Protein AF-A0A538P8S0-F1 (afdb_monomer_lite)

Radius of gyration: 16.78 Å; chains: 1; bounding box: 41×26×43 Å

Structure (mmCIF, N/CA/C/O backbone):
data_AF-A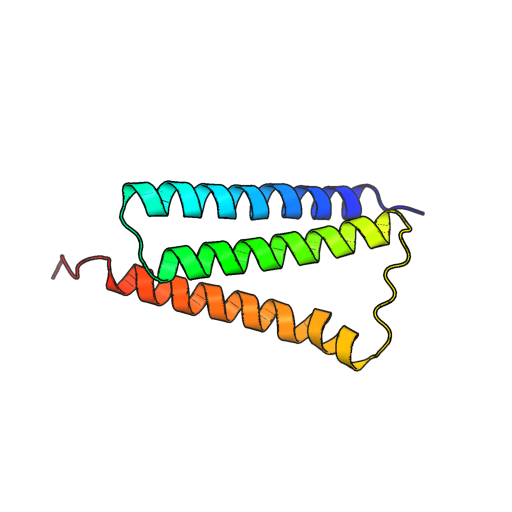0A538P8S0-F1
#
_entry.id   AF-A0A538P8S0-F1
#
loop_
_atom_site.group_PDB
_atom_site.id
_atom_site.type_symbol
_atom_site.label_atom_id
_atom_site.label_alt_id
_atom_site.label_comp_id
_atom_site.label_asym_id
_atom_site.label_entity_id
_atom_site.label_seq_id
_atom_site.pdbx_PDB_ins_code
_atom_site.Cartn_x
_atom_site.Cartn_y
_atom_site.Cartn_z
_atom_site.occupancy
_atom_site.B_iso_or_equiv
_atom_site.auth_seq_id
_atom_site.auth_comp_id
_atom_site.auth_asym_id
_atom_site.auth_atom_id
_atom_site.pdbx_PDB_model_num
ATOM 1 N N . MET A 1 1 ? 14.245 4.912 -23.180 1.00 61.50 1 MET A N 1
ATOM 2 C CA . MET A 1 1 ? 14.796 6.073 -22.449 1.00 61.50 1 MET A CA 1
ATOM 3 C C . MET A 1 1 ? 14.032 6.117 -21.142 1.00 61.50 1 MET A C 1
ATOM 5 O O . MET A 1 1 ? 12.814 6.083 -21.220 1.00 61.50 1 MET A O 1
ATOM 9 N N . VAL A 1 2 ? 14.703 6.041 -19.993 1.00 64.69 2 VAL A N 1
ATOM 10 C CA . VAL A 1 2 ? 14.017 6.034 -18.688 1.00 64.69 2 VAL A CA 1
ATOM 11 C C . VAL A 1 2 ? 13.450 7.431 -18.447 1.00 64.69 2 VAL A C 1
ATOM 13 O O . VAL A 1 2 ? 14.214 8.398 -18.486 1.00 64.69 2 VAL A O 1
ATOM 16 N N . ASP A 1 3 ? 12.138 7.543 -18.243 1.00 80.56 3 ASP A N 1
ATOM 17 C CA . ASP A 1 3 ? 11.532 8.798 -17.808 1.00 80.56 3 ASP A CA 1
ATOM 18 C C . ASP A 1 3 ? 11.833 8.985 -16.317 1.00 80.56 3 ASP A C 1
ATOM 20 O O . ASP A 1 3 ? 11.326 8.280 -15.446 1.00 80.56 3 ASP A O 1
ATOM 24 N N . VAL A 1 4 ? 12.734 9.921 -16.026 1.00 79.62 4 VAL A N 1
ATOM 25 C CA . VAL A 1 4 ? 13.204 10.197 -14.663 1.00 79.62 4 VAL A CA 1
ATOM 26 C C . VAL A 1 4 ? 12.070 10.740 -13.784 1.00 79.62 4 VAL A C 1
ATOM 28 O O . VAL A 1 4 ? 12.098 10.554 -12.567 1.00 79.62 4 VAL A O 1
ATOM 31 N N . VAL A 1 5 ? 11.071 11.399 -14.380 1.00 82.94 5 VAL A N 1
ATOM 32 C CA . VAL A 1 5 ? 9.917 11.943 -13.657 1.00 82.94 5 VAL A CA 1
ATOM 33 C C . VAL A 1 5 ? 8.964 10.818 -13.270 1.00 82.94 5 VAL A C 1
ATOM 35 O O . VAL A 1 5 ? 8.568 10.740 -12.107 1.00 82.94 5 VAL A O 1
ATOM 38 N N . GLU A 1 6 ? 8.646 9.929 -14.211 1.00 79.56 6 GLU A N 1
ATOM 39 C CA . GLU A 1 6 ? 7.771 8.771 -13.978 1.00 79.56 6 GLU A CA 1
ATOM 40 C C . GLU A 1 6 ? 8.370 7.832 -12.918 1.00 79.56 6 GLU A C 1
ATOM 42 O O . GLU A 1 6 ? 7.737 7.554 -11.893 1.00 79.56 6 GLU A O 1
ATOM 47 N N . LEU A 1 7 ? 9.662 7.518 -13.057 1.00 80.12 7 LEU A N 1
ATOM 48 C CA . LEU A 1 7 ? 10.417 6.745 -12.073 1.00 80.12 7 LEU A CA 1
ATOM 49 C C . LEU A 1 7 ? 10.409 7.401 -10.688 1.00 80.12 7 LEU A C 1
ATOM 51 O O . LEU A 1 7 ? 10.201 6.734 -9.670 1.00 80.12 7 LEU A O 1
ATOM 55 N N . GLY A 1 8 ? 10.604 8.721 -10.628 1.00 81.75 8 GLY A N 1
ATOM 56 C CA . GLY A 1 8 ? 10.549 9.477 -9.378 1.00 81.75 8 GLY A CA 1
ATOM 57 C C . GLY A 1 8 ? 9.188 9.375 -8.685 1.00 81.75 8 GLY A C 1
ATOM 58 O O . GLY A 1 8 ? 9.128 9.212 -7.461 1.00 81.75 8 GLY A O 1
ATOM 59 N N . ILE A 1 9 ? 8.095 9.415 -9.451 1.00 86.12 9 ILE A N 1
ATOM 60 C CA . ILE A 1 9 ? 6.729 9.244 -8.942 1.00 86.12 9 ILE A CA 1
ATOM 61 C C . ILE A 1 9 ? 6.550 7.831 -8.380 1.00 86.12 9 ILE A C 1
ATOM 63 O O . ILE A 1 9 ? 6.114 7.686 -7.236 1.00 86.12 9 ILE A O 1
ATOM 67 N N . HIS A 1 10 ? 6.934 6.791 -9.121 1.00 78.50 10 HIS A N 1
ATOM 68 C CA . HIS A 1 10 ? 6.747 5.407 -8.682 1.00 78.50 10 HIS A CA 1
ATOM 69 C C . HIS A 1 10 ? 7.582 5.048 -7.451 1.00 78.50 10 HIS A C 1
ATOM 71 O O . HIS A 1 10 ? 7.057 4.446 -6.510 1.00 78.50 10 HIS A O 1
ATOM 77 N N . VAL A 1 11 ? 8.837 5.497 -7.383 1.00 84.62 11 VAL A N 1
ATOM 78 C CA . VAL A 1 11 ? 9.679 5.343 -6.185 1.00 84.62 11 VAL A CA 1
ATOM 79 C C . VAL A 1 11 ? 9.052 6.051 -4.984 1.00 84.62 11 VAL A C 1
ATOM 81 O O . VAL A 1 11 ? 8.989 5.490 -3.889 1.00 84.62 11 VAL A O 1
ATOM 84 N N . THR A 1 12 ? 8.529 7.260 -5.184 1.00 86.62 12 THR A N 1
ATOM 85 C CA . THR A 1 12 ? 7.846 8.014 -4.127 1.00 86.62 12 THR A CA 1
ATOM 86 C C . THR A 1 12 ? 6.613 7.258 -3.623 1.00 86.62 12 THR A C 1
ATOM 88 O O . THR A 1 12 ? 6.443 7.099 -2.413 1.00 86.62 12 THR A O 1
ATOM 91 N N . ILE A 1 13 ? 5.793 6.710 -4.526 1.00 84.19 13 ILE A N 1
ATOM 92 C CA . ILE A 1 13 ? 4.630 5.884 -4.171 1.00 84.19 13 ILE A CA 1
ATOM 93 C C . ILE A 1 13 ? 5.056 4.658 -3.353 1.00 84.19 13 ILE A C 1
ATOM 95 O O . ILE A 1 13 ? 4.435 4.378 -2.326 1.00 84.19 13 ILE A O 1
ATOM 99 N N . VAL A 1 14 ? 6.125 3.951 -3.741 1.00 85.75 14 VAL A N 1
ATOM 100 C CA . VAL A 1 14 ? 6.667 2.810 -2.975 1.00 85.75 14 VAL A CA 1
ATOM 101 C C . VAL A 1 14 ? 7.018 3.235 -1.548 1.00 85.75 14 VAL A C 1
ATOM 103 O O . VAL A 1 14 ? 6.576 2.601 -0.589 1.00 85.75 14 VAL A O 1
ATOM 106 N N . VAL A 1 15 ? 7.761 4.334 -1.387 1.00 87.94 15 VAL A N 1
ATOM 107 C CA . VAL A 1 15 ? 8.197 4.821 -0.069 1.00 87.94 15 VAL A CA 1
ATOM 108 C C . VAL A 1 15 ? 7.005 5.214 0.805 1.00 87.94 15 VAL A C 1
ATOM 110 O O . VAL A 1 15 ? 6.932 4.801 1.964 1.00 87.94 15 VAL A O 1
ATOM 113 N N . PHE A 1 16 ? 6.045 5.971 0.266 1.00 88.06 16 PHE A N 1
ATOM 114 C CA . PHE A 1 16 ? 4.872 6.408 1.027 1.00 88.06 16 PHE A CA 1
ATOM 115 C C . PHE A 1 16 ? 3.929 5.256 1.378 1.00 88.06 16 PHE A C 1
ATOM 117 O O . PHE A 1 16 ? 3.441 5.202 2.505 1.00 88.06 16 PHE A O 1
ATOM 124 N N . THR A 1 17 ? 3.679 4.324 0.455 1.00 85.75 17 THR A N 1
ATOM 125 C CA . THR A 1 17 ? 2.807 3.162 0.712 1.00 85.75 17 THR A CA 1
ATOM 126 C C . THR A 1 17 ? 3.424 2.226 1.746 1.00 85.75 17 THR A C 1
ATOM 128 O O . THR A 1 17 ? 2.743 1.823 2.690 1.00 85.75 17 THR A O 1
ATOM 131 N N . PHE A 1 18 ? 4.730 1.968 1.656 1.00 83.69 18 PHE A N 1
ATOM 132 C CA . PHE A 1 18 ? 5.436 1.168 2.650 1.00 83.69 18 PHE A CA 1
ATOM 133 C C . PHE A 1 18 ? 5.472 1.863 4.018 1.00 83.69 18 PHE A C 1
ATOM 135 O O . PHE A 1 18 ? 5.176 1.252 5.047 1.00 83.69 18 PHE A O 1
ATOM 142 N N . GLY A 1 19 ? 5.754 3.169 4.036 1.00 85.25 19 GLY A N 1
ATOM 143 C CA . GLY A 1 19 ? 5.684 3.990 5.243 1.00 85.25 19 GLY A CA 1
ATOM 144 C C . GLY A 1 19 ? 4.292 3.972 5.881 1.00 85.25 19 GLY A C 1
ATOM 145 O O . GLY A 1 19 ? 4.175 3.830 7.098 1.00 85.25 19 GLY A O 1
ATOM 146 N N . ALA A 1 20 ? 3.231 4.025 5.073 1.00 84.81 20 ALA A N 1
ATOM 147 C CA . ALA A 1 20 ? 1.853 3.923 5.540 1.00 84.81 20 ALA A CA 1
ATOM 148 C C . ALA A 1 20 ? 1.532 2.539 6.130 1.00 84.81 20 ALA A C 1
ATOM 150 O O . ALA A 1 20 ? 0.865 2.465 7.163 1.00 84.81 20 ALA A O 1
ATOM 151 N N . ALA A 1 21 ? 2.057 1.450 5.554 1.00 86.75 21 ALA A N 1
ATOM 152 C CA . ALA A 1 21 ? 1.937 0.104 6.123 1.00 86.75 21 ALA A CA 1
ATOM 153 C C . ALA A 1 21 ? 2.602 0.012 7.507 1.00 86.75 21 ALA A C 1
ATOM 155 O O . ALA A 1 21 ? 2.002 -0.489 8.462 1.00 86.75 21 ALA A O 1
ATOM 156 N N . LEU A 1 22 ? 3.825 0.541 7.638 1.00 86.25 22 LEU A N 1
ATOM 157 C CA . LEU A 1 22 ? 4.548 0.587 8.912 1.00 86.25 22 LEU A CA 1
ATOM 158 C C . LEU A 1 22 ? 3.832 1.462 9.945 1.00 86.25 22 LEU A C 1
ATOM 160 O O . LEU A 1 22 ? 3.736 1.091 11.117 1.00 86.25 22 LEU A O 1
ATOM 164 N N . PHE A 1 23 ? 3.291 2.602 9.515 1.00 85.06 23 PHE A N 1
ATOM 165 C CA . PHE A 1 23 ? 2.503 3.483 10.367 1.00 85.06 23 PHE A CA 1
ATOM 166 C C . PHE A 1 23 ? 1.224 2.796 10.859 1.00 85.06 23 PHE A C 1
ATOM 168 O O . PHE A 1 23 ? 0.961 2.778 12.062 1.00 85.06 23 PHE A O 1
ATOM 175 N N . ALA A 1 24 ? 0.470 2.155 9.961 1.00 84.25 24 ALA A N 1
ATOM 176 C CA . ALA A 1 24 ? -0.717 1.375 10.304 1.00 84.25 24 ALA A CA 1
ATOM 177 C C . ALA A 1 24 ? -0.380 0.238 11.282 1.00 84.25 24 ALA A C 1
ATOM 179 O O . ALA A 1 24 ? -1.108 0.007 12.248 1.00 84.25 24 ALA A O 1
ATOM 180 N N . TYR A 1 25 ? 0.763 -0.429 11.099 1.00 83.81 25 TYR A N 1
ATOM 181 C CA . TYR A 1 25 ? 1.255 -1.440 12.032 1.00 83.81 25 TYR A CA 1
ATOM 182 C C . TYR A 1 25 ? 1.586 -0.860 13.413 1.00 83.81 25 TYR A C 1
ATOM 184 O O . TYR A 1 25 ? 1.165 -1.423 14.427 1.00 83.81 25 TYR A O 1
ATOM 192 N N . SER A 1 26 ? 2.283 0.276 13.471 1.00 84.88 26 SER A N 1
ATOM 193 C CA . SER A 1 26 ? 2.571 0.983 14.724 1.00 84.88 26 SER A CA 1
ATOM 194 C C . SER A 1 26 ? 1.287 1.382 15.460 1.00 84.88 26 SER A C 1
ATOM 196 O O . SER A 1 26 ? 1.124 1.058 16.637 1.00 84.88 26 SER A O 1
ATOM 198 N N . MET A 1 27 ? 0.325 1.981 14.754 1.00 80.19 27 MET A N 1
ATOM 199 C CA . MET A 1 27 ? -0.979 2.355 15.313 1.00 80.19 27 MET A CA 1
ATOM 200 C C . MET A 1 27 ? -1.764 1.134 15.800 1.00 80.19 27 MET A C 1
ATOM 202 O O . MET A 1 27 ? -2.345 1.171 16.884 1.00 80.19 27 MET A O 1
ATOM 206 N N . SER A 1 28 ? -1.708 0.012 15.073 1.00 82.50 28 SER A N 1
ATOM 207 C CA . SER A 1 28 ? -2.352 -1.240 15.494 1.00 82.50 28 SER A CA 1
ATOM 208 C C . SER A 1 28 ? -1.825 -1.769 16.834 1.00 82.50 28 SER A C 1
ATOM 210 O O . SER A 1 28 ? -2.564 -2.398 17.591 1.00 82.50 28 SER A O 1
ATOM 212 N N . ARG A 1 29 ? -0.551 -1.506 17.161 1.00 79.31 29 ARG A N 1
ATOM 213 C CA . ARG A 1 29 ? 0.030 -1.877 18.459 1.00 79.31 29 ARG A CA 1
ATOM 214 C C . ARG A 1 29 ? -0.423 -0.954 19.588 1.00 79.31 29 ARG A C 1
ATOM 216 O O . ARG A 1 29 ? -0.521 -1.421 20.716 1.00 79.31 29 ARG A O 1
ATOM 223 N N . GLN A 1 30 ? -0.692 0.317 19.295 1.00 79.62 30 GLN A N 1
ATOM 224 C CA . GLN A 1 30 ? -1.083 1.317 20.293 1.00 79.62 30 GLN A CA 1
ATOM 225 C C . GLN A 1 30 ? -2.582 1.275 20.618 1.00 79.62 30 GLN A C 1
ATOM 227 O O . GL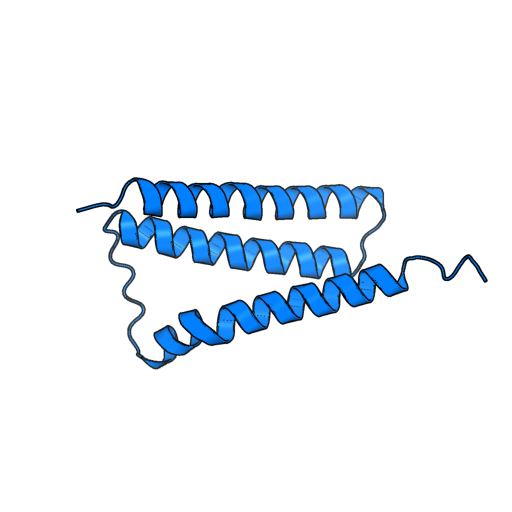N A 1 30 ? -2.959 1.351 21.782 1.00 79.62 30 GLN A O 1
ATOM 232 N N . VAL A 1 31 ? -3.439 1.137 19.601 1.00 74.38 31 VAL A N 1
ATOM 233 C CA . VAL A 1 31 ? -4.906 1.219 19.750 1.00 74.38 31 VAL A CA 1
ATOM 234 C C . VAL A 1 31 ? -5.541 -0.164 19.971 1.00 74.38 31 VAL A C 1
ATOM 236 O O . VAL A 1 31 ? -6.665 -0.266 20.453 1.00 74.38 31 VAL A O 1
ATOM 239 N N . GLY A 1 32 ? -4.813 -1.240 19.658 1.00 66.81 32 GLY A N 1
ATOM 240 C CA . GLY A 1 32 ? -5.287 -2.622 19.727 1.00 66.81 32 GLY A CA 1
ATOM 241 C C . GLY A 1 32 ? -5.396 -3.274 18.346 1.00 66.81 32 GLY A C 1
ATOM 242 O O . GLY A 1 32 ? -5.588 -2.617 17.318 1.00 66.81 32 GLY A O 1
ATOM 243 N N . ARG A 1 33 ? -5.256 -4.606 18.310 1.00 65.69 33 ARG A N 1
ATOM 244 C CA . ARG A 1 33 ? -5.285 -5.394 17.069 1.00 65.69 33 ARG A CA 1
ATOM 245 C C . ARG A 1 33 ? -6.716 -5.548 16.553 1.00 65.69 33 ARG A C 1
ATOM 247 O O . ARG A 1 33 ? -7.403 -6.508 16.885 1.00 65.69 33 ARG A O 1
ATOM 254 N N . PHE A 1 34 ? -7.144 -4.615 15.710 1.00 73.50 34 PHE A N 1
ATOM 255 C CA . PHE A 1 34 ? -8.403 -4.705 14.970 1.00 73.50 34 PHE A CA 1
ATOM 256 C C . PHE A 1 34 ? -8.187 -5.276 13.572 1.00 73.50 34 PHE A C 1
ATOM 258 O O . PHE A 1 34 ? -7.187 -4.975 12.919 1.00 73.50 34 PHE A O 1
ATOM 265 N N . ARG A 1 35 ? -9.174 -6.037 13.080 1.00 75.75 35 ARG A N 1
ATOM 266 C CA . ARG A 1 35 ? -9.180 -6.589 11.715 1.00 75.75 35 ARG A CA 1
ATOM 267 C C . ARG A 1 35 ? -8.938 -5.513 10.652 1.00 75.75 35 ARG A C 1
ATOM 269 O O . ARG A 1 35 ? -8.237 -5.762 9.678 1.00 75.75 35 ARG A O 1
ATOM 276 N N . ALA A 1 36 ? -9.454 -4.308 10.877 1.00 78.12 36 ALA A N 1
ATOM 277 C CA . ALA A 1 36 ? -9.263 -3.176 9.985 1.00 78.12 36 ALA A CA 1
ATOM 278 C C . ALA A 1 36 ? -7.793 -2.780 9.795 1.00 78.12 36 ALA A C 1
ATOM 280 O O . ALA A 1 36 ? -7.372 -2.546 8.668 1.00 78.12 36 ALA A O 1
ATOM 281 N N . TRP A 1 37 ? -6.991 -2.763 10.864 1.00 79.62 37 TRP A N 1
ATOM 282 C CA . TRP A 1 37 ? -5.566 -2.444 10.756 1.00 79.62 37 TRP A CA 1
ATOM 283 C C . TRP A 1 37 ? -4.825 -3.480 9.919 1.00 79.62 37 TRP A C 1
ATOM 285 O O . TRP A 1 37 ? -4.013 -3.118 9.075 1.00 79.62 37 TRP A O 1
ATOM 295 N N . THR A 1 38 ? -5.143 -4.763 10.105 1.00 81.19 38 THR A N 1
ATOM 296 C CA . THR A 1 38 ? -4.592 -5.841 9.277 1.00 81.19 38 THR A CA 1
ATOM 297 C C . THR A 1 38 ? -4.956 -5.649 7.808 1.00 81.19 38 THR A C 1
ATOM 299 O O . THR A 1 38 ? -4.081 -5.754 6.956 1.00 81.19 38 THR A O 1
ATOM 302 N N . LEU A 1 39 ? -6.211 -5.305 7.507 1.00 84.12 39 LEU A N 1
ATOM 303 C CA . LEU A 1 39 ? -6.656 -5.035 6.139 1.00 84.12 39 LEU A CA 1
ATOM 304 C C . LEU A 1 39 ? -5.950 -3.816 5.527 1.00 84.12 39 LEU A C 1
ATOM 306 O O . LEU A 1 39 ? -5.511 -3.896 4.386 1.00 84.12 39 LEU A O 1
ATOM 310 N N . MET A 1 40 ? -5.759 -2.726 6.280 1.00 84.06 40 MET A N 1
ATOM 311 C CA . MET A 1 40 ? -4.999 -1.563 5.797 1.00 84.06 40 MET A CA 1
ATOM 312 C C . MET A 1 40 ? -3.543 -1.921 5.498 1.00 84.06 40 MET A C 1
ATOM 314 O O . MET A 1 40 ? -3.037 -1.555 4.444 1.00 84.06 40 MET A O 1
ATOM 318 N N . ILE A 1 41 ? -2.874 -2.655 6.395 1.00 83.38 41 ILE A N 1
ATOM 319 C CA . ILE A 1 41 ? -1.484 -3.094 6.195 1.00 83.38 41 ILE A CA 1
ATOM 320 C C . ILE A 1 41 ? -1.381 -3.955 4.935 1.00 83.38 41 ILE A C 1
ATOM 322 O O . ILE A 1 41 ? -0.514 -3.712 4.104 1.00 83.38 41 ILE A O 1
ATOM 326 N N . VAL A 1 42 ? -2.286 -4.922 4.767 1.00 85.06 42 VAL A N 1
ATOM 327 C CA . VAL A 1 42 ? -2.331 -5.779 3.575 1.00 85.06 42 VAL A CA 1
ATOM 328 C C . VAL A 1 42 ? -2.563 -4.947 2.310 1.00 85.06 42 VAL A C 1
ATOM 330 O O . VAL A 1 42 ? -1.830 -5.113 1.340 1.00 85.06 42 VAL A O 1
ATOM 333 N N . GLY A 1 43 ? -3.511 -4.005 2.328 1.00 84.75 43 GLY A N 1
ATOM 334 C CA . GLY A 1 43 ? -3.774 -3.110 1.197 1.00 84.75 43 GLY A CA 1
ATOM 335 C C . GLY A 1 43 ? -2.565 -2.249 0.818 1.00 84.75 43 GLY A C 1
ATOM 336 O O . GLY A 1 43 ? -2.252 -2.109 -0.363 1.00 84.75 43 GLY A O 1
ATOM 337 N N . PHE A 1 44 ? -1.840 -1.719 1.808 1.00 85.50 44 PHE A N 1
ATOM 338 C CA . PHE A 1 44 ? -0.616 -0.960 1.557 1.00 85.50 44 PHE A CA 1
ATOM 339 C C . PHE A 1 44 ? 0.510 -1.833 1.002 1.00 85.50 44 PHE A C 1
ATOM 341 O O . PHE A 1 44 ? 1.175 -1.405 0.066 1.00 85.50 44 PHE A O 1
ATOM 348 N N . LEU A 1 45 ? 0.695 -3.055 1.513 1.00 84.56 45 LEU A N 1
ATOM 349 C CA . LEU A 1 45 ? 1.714 -3.975 0.999 1.00 84.56 45 LEU A CA 1
ATOM 350 C C . LEU A 1 45 ? 1.464 -4.350 -0.466 1.00 84.56 45 LEU A C 1
ATOM 352 O O . LEU A 1 45 ? 2.404 -4.328 -1.254 1.00 84.56 45 LEU A O 1
ATOM 356 N N . PHE A 1 46 ? 0.209 -4.600 -0.847 1.00 84.62 46 PHE A N 1
ATOM 357 C CA . PHE A 1 46 ? -0.162 -4.835 -2.245 1.00 84.62 46 PHE A CA 1
ATOM 358 C C . PHE A 1 46 ? 0.159 -3.626 -3.142 1.00 84.62 46 PHE A C 1
ATOM 360 O O . PHE A 1 46 ? 0.710 -3.783 -4.231 1.00 84.62 46 PHE A O 1
ATOM 367 N N . LEU A 1 47 ? -0.127 -2.401 -2.686 1.00 81.62 47 LEU A N 1
ATOM 368 C CA . LEU A 1 47 ? 0.241 -1.188 -3.428 1.00 81.62 47 LEU A CA 1
ATOM 369 C C . LEU A 1 47 ? 1.757 -1.015 -3.561 1.00 81.62 47 LEU A C 1
ATOM 371 O O . LEU A 1 47 ? 2.233 -0.613 -4.626 1.00 81.62 47 LEU A O 1
ATOM 375 N N . THR A 1 48 ? 2.508 -1.316 -2.501 1.00 81.94 48 THR A N 1
ATOM 376 C CA . THR A 1 48 ? 3.973 -1.263 -2.504 1.00 81.94 48 THR A CA 1
ATOM 377 C C . THR A 1 48 ? 4.554 -2.280 -3.481 1.00 81.94 48 THR A C 1
ATOM 379 O O . THR A 1 48 ? 5.377 -1.904 -4.310 1.00 81.94 48 THR A O 1
ATOM 382 N N . GLU A 1 49 ? 4.102 -3.535 -3.428 1.00 81.06 49 GLU A N 1
ATOM 383 C CA . GLU A 1 49 ? 4.532 -4.605 -4.335 1.00 81.06 49 GLU A CA 1
ATOM 384 C C . GLU A 1 49 ? 4.294 -4.220 -5.797 1.00 81.06 49 GLU A C 1
ATOM 386 O O . GLU A 1 49 ? 5.221 -4.240 -6.606 1.00 81.06 49 GLU A O 1
ATOM 391 N N . ARG A 1 50 ? 3.078 -3.779 -6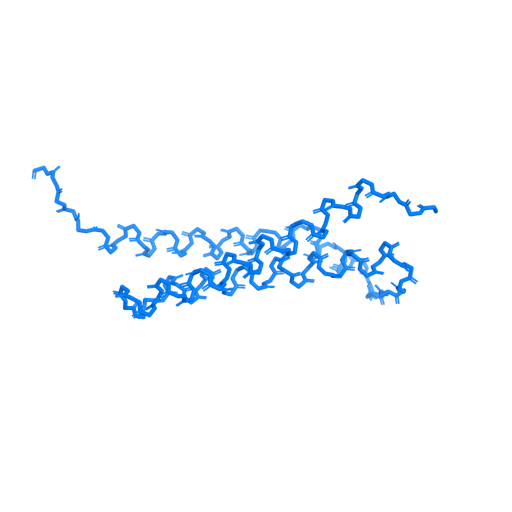.133 1.00 78.81 50 ARG A N 1
ATOM 392 C CA . ARG A 1 50 ? 2.753 -3.341 -7.493 1.00 78.81 50 ARG A CA 1
ATOM 393 C C . ARG A 1 50 ? 3.642 -2.189 -7.951 1.00 78.81 50 ARG A C 1
ATOM 395 O O . ARG A 1 50 ? 4.171 -2.218 -9.058 1.00 78.81 50 ARG A O 1
ATOM 402 N N . SER A 1 51 ? 3.794 -1.165 -7.115 1.00 79.00 51 SER A N 1
ATOM 403 C CA . SER A 1 51 ? 4.600 0.009 -7.464 1.00 79.00 51 SER A CA 1
ATOM 404 C C . SER A 1 51 ? 6.070 -0.375 -7.647 1.00 79.00 51 SER A C 1
ATOM 406 O O . SER A 1 51 ? 6.737 0.155 -8.526 1.00 79.00 51 SER A O 1
ATOM 408 N N . PHE A 1 52 ? 6.552 -1.364 -6.892 1.00 79.00 52 PHE A N 1
ATOM 409 C CA . PHE A 1 52 ? 7.888 -1.924 -7.051 1.00 79.00 52 PHE A CA 1
ATOM 410 C C . PHE A 1 52 ? 8.060 -2.670 -8.384 1.00 79.00 52 PHE A C 1
ATOM 412 O O . PHE A 1 52 ? 9.075 -2.489 -9.050 1.00 79.00 52 PHE A O 1
ATOM 419 N N . VAL A 1 53 ? 7.060 -3.441 -8.830 1.00 79.69 53 VAL A N 1
ATOM 420 C CA . VAL A 1 53 ? 7.078 -4.085 -10.159 1.00 79.69 53 VAL A CA 1
ATOM 421 C C . VAL A 1 53 ? 7.155 -3.048 -11.283 1.00 79.69 53 VAL A C 1
ATOM 423 O O . VAL A 1 53 ? 7.886 -3.258 -12.250 1.00 79.69 53 VAL A O 1
ATOM 426 N N . VAL A 1 54 ? 6.446 -1.921 -11.160 1.00 77.88 54 VAL A N 1
ATOM 427 C CA . VAL A 1 54 ? 6.518 -0.825 -12.143 1.00 77.88 54 VAL A CA 1
ATOM 428 C C . VAL A 1 54 ? 7.917 -0.205 -12.174 1.00 77.88 54 VAL A C 1
ATOM 430 O O . VAL A 1 54 ? 8.507 -0.125 -13.247 1.00 77.88 54 VAL A O 1
ATOM 433 N N . VAL A 1 55 ? 8.497 0.107 -11.008 1.00 79.56 55 VAL A N 1
ATOM 434 C CA . VAL A 1 55 ? 9.881 0.610 -10.906 1.00 79.56 55 VAL A CA 1
ATOM 435 C C . VAL A 1 55 ? 10.876 -0.354 -11.561 1.00 79.56 55 VAL A C 1
ATOM 437 O O . VAL A 1 55 ? 11.767 0.069 -12.293 1.00 79.56 55 VAL A O 1
ATOM 440 N N . LEU A 1 56 ? 10.739 -1.664 -11.333 1.00 80.00 56 LEU A N 1
ATOM 441 C CA . LEU A 1 56 ? 11.628 -2.654 -11.945 1.00 80.00 56 LEU A CA 1
ATOM 442 C C . LEU A 1 56 ? 11.490 -2.699 -13.475 1.00 80.00 56 LEU A C 1
ATOM 444 O O . LEU A 1 56 ? 12.507 -2.788 -14.165 1.00 80.00 56 LEU A O 1
ATOM 448 N N . LYS A 1 57 ? 10.267 -2.582 -14.009 1.00 76.75 57 LYS A N 1
ATOM 449 C CA . LYS A 1 57 ? 10.030 -2.486 -15.460 1.00 76.75 57 LYS A CA 1
ATOM 450 C C . LYS A 1 57 ? 10.688 -1.240 -16.059 1.00 76.75 57 LYS A C 1
ATOM 452 O O . LYS A 1 57 ? 11.342 -1.340 -17.094 1.00 76.75 57 LYS A O 1
ATOM 457 N N . GLU A 1 58 ? 10.579 -0.088 -15.400 1.00 74.75 58 GLU A N 1
ATOM 458 C CA . GLU A 1 58 ? 11.216 1.162 -15.845 1.00 74.75 58 GLU A CA 1
ATOM 459 C C . GLU A 1 58 ? 12.749 1.090 -15.831 1.00 74.75 58 GLU A C 1
ATOM 461 O O . GLU A 1 58 ? 13.409 1.683 -16.685 1.00 74.75 58 GLU A O 1
ATOM 466 N N . LEU A 1 59 ? 13.325 0.316 -14.907 1.00 79.56 59 LEU A N 1
ATOM 467 C CA . LEU A 1 59 ? 14.764 0.040 -14.841 1.00 79.56 59 LEU A CA 1
ATOM 468 C C . LEU A 1 59 ? 15.244 -0.980 -15.891 1.00 79.56 59 LEU A C 1
ATOM 470 O O . LEU A 1 59 ? 16.425 -1.327 -15.910 1.00 79.56 59 LEU A O 1
ATOM 474 N N . GLY A 1 60 ? 14.359 -1.451 -16.773 1.00 71.19 60 GLY A N 1
ATOM 475 C CA . GLY A 1 60 ? 14.687 -2.412 -17.825 1.00 71.19 60 GLY A CA 1
ATOM 476 C C . GLY A 1 60 ? 14.790 -3.857 -17.335 1.00 71.19 60 GLY A C 1
ATOM 477 O O . GLY A 1 60 ? 15.339 -4.697 -18.047 1.00 71.19 60 GLY A O 1
ATOM 478 N N . VAL A 1 61 ? 14.277 -4.166 -16.137 1.00 76.75 61 VAL A N 1
ATOM 479 C CA . VAL A 1 61 ? 14.095 -5.554 -15.706 1.00 76.75 61 VAL A CA 1
ATOM 480 C C . VAL A 1 61 ? 12.867 -6.097 -16.423 1.00 76.75 61 VAL A C 1
ATOM 482 O O . VAL A 1 61 ? 11.743 -5.652 -16.190 1.00 76.75 61 VAL A O 1
ATOM 485 N N . ASP A 1 62 ? 13.090 -7.054 -17.317 1.00 62.97 62 ASP A N 1
ATOM 486 C CA . ASP A 1 62 ? 12.033 -7.637 -18.136 1.00 62.97 62 ASP A CA 1
ATOM 487 C C . ASP A 1 62 ? 11.193 -8.613 -17.295 1.00 62.97 62 ASP A C 1
ATOM 489 O O . ASP A 1 62 ? 11.459 -9.812 -17.205 1.00 62.97 62 ASP A O 1
ATOM 493 N N . ILE A 1 63 ? 10.201 -8.067 -16.589 1.00 63.69 63 ILE A N 1
ATOM 494 C CA . ILE A 1 63 ? 9.225 -8.829 -15.807 1.00 63.69 63 ILE A CA 1
ATOM 495 C C . ILE A 1 63 ? 8.000 -9.061 -16.694 1.00 63.69 63 ILE A C 1
ATOM 497 O O . ILE A 1 63 ? 6.953 -8.419 -16.553 1.00 63.69 63 ILE A O 1
ATOM 501 N N . THR A 1 64 ? 8.150 -9.951 -17.670 1.00 56.69 64 THR A N 1
ATOM 502 C CA . THR A 1 64 ? 7.065 -10.376 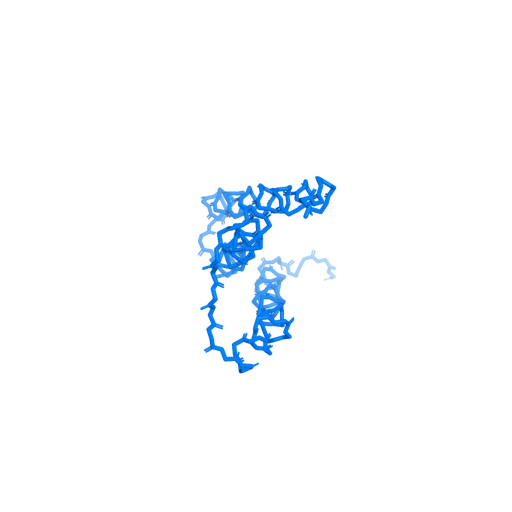-18.555 1.00 56.69 64 THR A CA 1
ATOM 503 C C . THR A 1 64 ? 6.223 -11.446 -17.862 1.00 56.69 64 THR A C 1
ATOM 505 O O . THR A 1 64 ? 6.479 -12.645 -17.956 1.00 56.69 64 THR A O 1
ATOM 508 N N . PHE A 1 65 ? 5.165 -11.022 -17.168 1.00 58.66 65 PHE A N 1
ATOM 509 C CA . PHE A 1 65 ? 4.075 -11.928 -16.807 1.00 58.66 65 PHE A CA 1
ATOM 510 C C . PHE A 1 65 ? 3.195 -12.135 -18.045 1.00 58.66 65 PHE A C 1
ATOM 512 O O . PHE A 1 65 ? 2.310 -11.337 -18.345 1.00 58.66 65 PHE A O 1
ATOM 519 N N . GLY A 1 66 ? 3.499 -13.171 -18.825 1.00 56.19 66 GLY A N 1
ATOM 520 C CA . GLY A 1 66 ? 2.790 -13.479 -20.064 1.00 56.19 66 GLY A CA 1
ATOM 521 C C . GLY A 1 66 ? 1.326 -13.862 -19.828 1.00 56.19 66 GLY A C 1
ATOM 522 O O . GLY A 1 66 ? 1.041 -14.972 -19.396 1.00 56.19 66 GLY A O 1
ATOM 523 N N . SER A 1 67 ? 0.398 -12.947 -20.101 1.00 59.47 67 SER A N 1
ATOM 524 C CA . SER A 1 67 ? -0.914 -13.172 -20.741 1.00 59.47 67 SER A CA 1
ATOM 525 C C . SER A 1 67 ? -1.744 -11.885 -20.668 1.00 59.47 67 SER A C 1
ATOM 527 O O . SER A 1 67 ? -1.687 -11.167 -19.671 1.00 59.47 67 SER A O 1
ATOM 529 N N . ASP A 1 68 ? -2.577 -11.617 -21.675 1.00 62.47 68 ASP A N 1
ATOM 530 C CA . ASP A 1 68 ? -3.529 -10.489 -21.661 1.00 62.47 68 ASP A CA 1
ATOM 531 C C . ASP A 1 68 ? -4.481 -10.525 -20.447 1.00 62.47 68 ASP A C 1
ATOM 533 O O . ASP A 1 68 ? -4.947 -9.494 -19.968 1.00 62.47 68 ASP A O 1
ATOM 537 N N . VAL A 1 69 ? -4.722 -11.717 -19.890 1.00 61.34 69 VAL A N 1
ATOM 538 C CA . VAL A 1 69 ? -5.517 -11.920 -18.669 1.00 61.34 69 VAL A CA 1
ATOM 539 C C . VAL A 1 69 ? -4.819 -11.333 -17.439 1.00 61.34 69 VAL A C 1
ATOM 541 O O . VAL A 1 69 ? -5.470 -10.732 -16.585 1.00 61.34 69 VAL A O 1
ATOM 544 N N . LEU A 1 70 ? -3.493 -11.467 -17.358 1.00 64.44 70 LEU A N 1
ATOM 545 C CA . LEU A 1 70 ? -2.678 -10.856 -16.308 1.00 64.44 70 LEU A CA 1
ATOM 546 C C . LEU A 1 70 ? -2.635 -9.332 -16.447 1.00 64.44 70 LEU A C 1
ATOM 548 O O . LEU A 1 70 ? -2.688 -8.644 -15.434 1.00 64.44 70 LEU A O 1
ATOM 552 N N . ALA A 1 71 ? -2.626 -8.804 -17.675 1.00 66.81 71 ALA A N 1
ATOM 553 C CA . ALA A 1 71 ? -2.677 -7.363 -17.917 1.00 66.81 71 ALA A CA 1
ATOM 554 C C . ALA A 1 71 ? -4.010 -6.740 -17.462 1.00 66.81 71 ALA A C 1
ATOM 556 O O . ALA A 1 71 ? -3.993 -5.709 -16.794 1.00 66.81 71 ALA A O 1
ATOM 557 N N . PHE A 1 72 ? -5.148 -7.388 -17.743 1.00 69.38 72 PHE A N 1
ATOM 558 C CA . PHE A 1 72 ? -6.462 -6.962 -17.235 1.00 69.38 72 PHE A CA 1
ATOM 559 C C . PHE A 1 72 ? -6.539 -7.027 -15.703 1.00 69.38 72 PHE A C 1
ATOM 561 O O . PHE A 1 72 ? -7.031 -6.104 -15.048 1.00 69.38 72 PHE A O 1
ATOM 568 N N . PHE A 1 73 ? -6.023 -8.109 -15.112 1.00 73.56 73 PHE A N 1
ATOM 569 C CA . PHE A 1 73 ? -5.970 -8.246 -13.660 1.00 73.56 73 PHE A CA 1
ATOM 570 C C . PHE A 1 73 ? -5.140 -7.125 -13.023 1.00 73.56 73 PHE A C 1
ATOM 572 O O . PHE A 1 73 ? -5.594 -6.501 -12.064 1.00 73.56 73 PHE A O 1
ATOM 579 N N . ASP A 1 74 ? -3.963 -6.833 -13.581 1.00 69.12 74 ASP A N 1
ATOM 580 C CA . ASP A 1 74 ? -3.090 -5.767 -13.096 1.00 69.12 74 ASP A CA 1
ATOM 581 C C . ASP A 1 74 ? -3.720 -4.387 -13.291 1.00 69.12 74 ASP A C 1
ATOM 583 O O . ASP A 1 74 ? -3.731 -3.580 -12.364 1.00 69.12 74 ASP A O 1
ATOM 587 N N . GLN A 1 75 ? -4.248 -4.067 -14.471 1.00 71.94 75 GLN A N 1
ATOM 588 C CA . GLN A 1 75 ? -4.701 -2.708 -14.770 1.00 71.94 75 GLN A CA 1
ATOM 589 C C . GLN A 1 75 ? -6.009 -2.353 -14.060 1.00 71.94 75 GLN A C 1
ATOM 591 O O . GLN A 1 75 ? -6.074 -1.276 -13.470 1.00 71.94 75 GLN A O 1
ATOM 596 N N . ASP A 1 76 ? -6.978 -3.272 -14.020 1.00 73.69 76 ASP A N 1
ATOM 597 C CA . ASP A 1 76 ? -8.355 -2.950 -13.625 1.00 73.69 76 ASP A CA 1
ATOM 598 C C . ASP A 1 76 ? -8.809 -3.658 -12.343 1.00 73.69 76 ASP A C 1
ATOM 600 O O . ASP A 1 76 ? -9.414 -3.039 -11.461 1.00 73.69 76 ASP A O 1
ATOM 604 N N . LEU A 1 77 ? -8.507 -4.953 -12.195 1.00 78.00 77 LEU A N 1
ATOM 605 C CA . LEU A 1 77 ? -9.034 -5.738 -11.074 1.00 78.00 77 LEU A CA 1
ATOM 606 C C . LEU A 1 77 ? -8.270 -5.479 -9.768 1.00 78.00 77 LEU A C 1
ATOM 608 O O . LEU A 1 77 ? -8.868 -5.359 -8.699 1.00 78.00 77 LEU A O 1
ATOM 612 N N . PHE A 1 78 ? -6.946 -5.370 -9.840 1.00 78.75 78 PHE A N 1
ATOM 613 C CA . PHE A 1 78 ? -6.092 -5.165 -8.675 1.00 78.75 78 PHE A CA 1
ATOM 614 C C . PHE A 1 78 ? -6.349 -3.834 -7.948 1.00 78.75 78 PHE A C 1
ATOM 616 O O . PHE A 1 78 ? -6.531 -3.867 -6.727 1.00 78.75 78 PHE A O 1
ATOM 623 N N . PRO A 1 79 ? -6.426 -2.664 -8.624 1.00 79.12 79 PRO A N 1
ATOM 624 C CA . PRO A 1 79 ? -6.763 -1.414 -7.945 1.00 79.12 79 PRO A CA 1
ATOM 625 C C . PRO A 1 79 ? -8.150 -1.477 -7.301 1.00 79.12 79 PRO A C 1
ATOM 627 O O . PRO A 1 79 ? -8.337 -0.958 -6.201 1.00 79.12 79 PRO A O 1
ATOM 630 N N . LEU A 1 80 ? -9.107 -2.152 -7.947 1.00 81.94 80 LEU A N 1
ATOM 631 C CA . LEU A 1 80 ? -10.452 -2.344 -7.413 1.00 81.94 80 LEU A CA 1
ATOM 632 C C . LEU A 1 80 ? -10.442 -3.199 -6.137 1.00 81.94 80 LEU A C 1
ATOM 634 O O . LEU A 1 80 ? -11.093 -2.841 -5.156 1.00 81.94 80 LEU A O 1
ATOM 638 N N . LEU A 1 81 ? -9.679 -4.296 -6.117 1.00 83.62 81 LEU A N 1
ATOM 639 C CA . LEU A 1 81 ? -9.514 -5.144 -4.933 1.00 83.62 81 LEU A CA 1
ATOM 640 C C . LEU A 1 81 ? -8.872 -4.375 -3.777 1.00 83.62 81 LEU A C 1
ATOM 642 O O . LEU A 1 81 ? -9.367 -4.431 -2.651 1.00 83.62 81 LEU A O 1
ATOM 646 N N . VAL A 1 82 ? -7.813 -3.613 -4.053 1.00 84.38 82 VAL A N 1
ATOM 647 C CA . VAL A 1 82 ? -7.161 -2.751 -3.061 1.00 84.38 82 VAL A CA 1
ATOM 648 C C . VAL A 1 82 ? -8.143 -1.710 -2.518 1.00 84.38 82 VAL A C 1
ATOM 650 O O . VAL A 1 82 ? -8.260 -1.551 -1.301 1.00 84.38 82 VAL A O 1
ATOM 653 N N . ALA A 1 83 ? -8.899 -1.038 -3.389 1.00 82.25 83 ALA A N 1
ATOM 654 C CA . ALA A 1 83 ? -9.915 -0.070 -2.984 1.00 82.25 83 ALA A CA 1
ATOM 655 C C . ALA A 1 83 ? -10.998 -0.713 -2.102 1.00 82.25 83 ALA A C 1
ATOM 657 O O . ALA A 1 83 ? -11.390 -0.134 -1.089 1.00 82.25 83 ALA A O 1
ATOM 658 N N . LEU A 1 84 ? -11.438 -1.931 -2.431 1.00 83.75 84 LEU A N 1
ATOM 659 C CA . LEU A 1 84 ? -12.411 -2.680 -1.638 1.00 83.75 84 LEU A CA 1
ATOM 660 C C . LEU A 1 84 ? -11.854 -3.057 -0.255 1.00 83.75 84 LEU A C 1
ATOM 662 O O . LEU A 1 84 ? -12.557 -2.924 0.746 1.00 83.75 84 LEU A O 1
ATOM 666 N N . ILE A 1 85 ? -10.585 -3.470 -0.174 1.00 86.88 85 ILE A N 1
ATOM 667 C CA . ILE A 1 85 ? -9.897 -3.754 1.094 1.00 86.88 85 ILE A CA 1
ATOM 668 C C . ILE A 1 85 ? -9.876 -2.504 1.977 1.00 86.88 85 ILE A C 1
ATOM 670 O O . ILE A 1 85 ? -10.236 -2.580 3.155 1.00 86.88 85 ILE A O 1
ATOM 674 N N . PHE A 1 86 ? -9.512 -1.348 1.414 1.00 83.25 86 PHE A N 1
ATOM 675 C CA . PHE A 1 86 ? -9.523 -0.085 2.151 1.00 83.25 86 PHE A CA 1
ATOM 676 C C . PHE A 1 86 ? -10.930 0.337 2.564 1.00 83.25 86 PHE A C 1
ATOM 678 O O . PHE A 1 86 ? -11.110 0.777 3.696 1.00 83.25 86 PHE A O 1
ATOM 685 N N . LEU A 1 87 ? -11.933 0.153 1.705 1.00 84.38 87 LEU A N 1
ATOM 686 C CA . LEU A 1 87 ? -13.327 0.444 2.030 1.00 84.38 87 LEU A CA 1
ATOM 687 C C . LEU A 1 87 ? -13.809 -0.389 3.224 1.00 84.38 87 LEU A C 1
ATOM 689 O O . LEU A 1 87 ? -14.376 0.156 4.170 1.00 84.38 87 LEU A O 1
ATOM 693 N N . VAL A 1 88 ? -13.546 -1.700 3.215 1.00 82.00 88 VAL A N 1
ATOM 694 C CA . VAL A 1 88 ? -13.907 -2.599 4.323 1.00 82.00 88 VAL A CA 1
ATOM 695 C C . VAL A 1 88 ? -13.142 -2.227 5.592 1.00 82.00 88 VAL A C 1
ATOM 697 O O . VAL A 1 88 ? -13.735 -2.170 6.668 1.00 82.00 88 VAL A O 1
ATOM 700 N N . ALA A 1 89 ? -11.849 -1.922 5.482 1.00 82.81 89 ALA A N 1
ATOM 701 C CA . ALA A 1 89 ? -11.042 -1.494 6.618 1.00 82.81 89 ALA A CA 1
ATOM 702 C C . ALA A 1 89 ? -11.551 -0.181 7.232 1.00 82.81 89 ALA A C 1
ATOM 704 O O . ALA A 1 89 ? -11.702 -0.084 8.449 1.00 82.81 89 ALA A O 1
ATOM 705 N N . MET A 1 90 ? -11.863 0.815 6.402 1.00 82.06 90 MET A N 1
ATOM 706 C CA . MET A 1 90 ? -12.428 2.089 6.845 1.00 82.06 90 MET A CA 1
ATOM 707 C C . MET A 1 90 ? -13.804 1.904 7.477 1.00 82.06 90 MET A C 1
ATOM 709 O O . MET A 1 90 ? -14.095 2.531 8.491 1.00 82.06 90 MET A O 1
ATOM 713 N N . PHE A 1 91 ? -14.639 1.023 6.931 1.00 82.31 91 PHE A N 1
ATOM 714 C CA . PHE A 1 91 ? -15.943 0.708 7.503 1.00 82.31 91 PHE A CA 1
ATOM 715 C C . PHE A 1 91 ? -15.836 0.026 8.873 1.00 82.31 91 PHE A C 1
ATOM 717 O O . PHE A 1 91 ? -16.551 0.397 9.807 1.00 82.31 91 PHE A O 1
ATOM 724 N N . ASP A 1 92 ? -14.914 -0.930 9.019 1.00 79.44 92 ASP A N 1
ATOM 725 C CA . ASP A 1 92 ? -14.631 -1.584 10.297 1.00 79.44 92 ASP A CA 1
ATOM 726 C C . ASP A 1 92 ? -14.059 -0.573 11.317 1.00 79.44 92 ASP A C 1
ATOM 728 O O . ASP A 1 92 ? -14.479 -0.579 12.473 1.00 79.44 92 ASP A O 1
ATOM 732 N N . LEU A 1 93 ? -13.178 0.351 10.902 1.00 76.12 93 LEU A N 1
ATOM 733 C CA . LEU A 1 93 ? -12.692 1.452 11.752 1.00 76.12 93 LEU A CA 1
ATOM 734 C C . LEU A 1 93 ? -13.811 2.414 12.154 1.00 76.12 93 LEU A C 1
ATOM 736 O O . LEU A 1 93 ? -13.925 2.758 13.326 1.00 76.12 93 LEU A O 1
ATOM 740 N N . HIS A 1 94 ? -14.671 2.815 11.216 1.00 76.81 94 HIS A N 1
ATOM 741 C CA . HIS A 1 94 ? -15.798 3.710 11.477 1.00 76.81 94 HIS A CA 1
ATOM 742 C C . HIS A 1 94 ? -16.768 3.127 12.514 1.00 76.81 94 HIS A C 1
ATOM 744 O O . HIS A 1 94 ? -17.301 3.853 13.347 1.00 76.81 94 HIS A O 1
ATOM 750 N N . ARG A 1 95 ? -16.972 1.804 12.509 1.00 72.19 95 ARG A N 1
ATOM 751 C CA . ARG A 1 95 ? -17.795 1.106 13.512 1.00 72.19 95 ARG A CA 1
ATOM 752 C C . ARG A 1 95 ? -17.167 1.057 14.906 1.00 72.19 95 ARG A C 1
ATOM 754 O O . ARG A 1 95 ? -17.895 0.858 15.875 1.00 72.19 95 ARG A O 1
ATOM 761 N N . LEU A 1 96 ? -15.847 1.208 15.003 1.00 68.62 96 LEU A N 1
ATOM 762 C CA . LEU A 1 96 ? -15.111 1.231 16.268 1.00 68.62 96 LEU A CA 1
ATOM 763 C C . LEU A 1 96 ? -15.090 2.622 16.910 1.00 68.62 96 LEU A C 1
ATOM 765 O O . LEU A 1 96 ? -14.914 2.715 18.124 1.00 68.62 96 LEU A O 1
ATOM 769 N N . PHE A 1 97 ? -15.311 3.691 16.137 1.00 65.81 97 PHE A N 1
ATOM 770 C CA . PHE A 1 97 ? -15.579 5.000 16.721 1.00 65.81 97 PHE A CA 1
ATOM 771 C C . PHE A 1 97 ? -16.937 4.934 17.431 1.00 65.81 97 PHE A C 1
ATOM 773 O O . PHE A 1 97 ? -17.954 4.658 16.788 1.00 65.81 97 PHE A O 1
ATOM 780 N N . PRO A 1 98 ? -16.988 5.130 18.761 1.00 55.47 98 PRO A N 1
ATOM 781 C CA . PRO A 1 98 ? -18.248 5.077 19.477 1.00 55.47 98 PRO A CA 1
ATOM 782 C C . PRO A 1 98 ? -19.199 6.100 18.860 1.00 55.47 98 PRO A C 1
ATOM 784 O O . PRO A 1 98 ? -18.834 7.263 18.686 1.00 55.47 98 PRO A O 1
ATOM 787 N N . LYS A 1 99 ? -20.435 5.676 18.566 1.00 55.38 99 LYS A 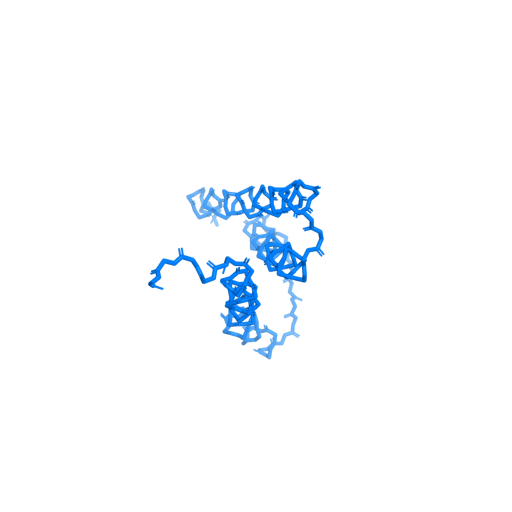N 1
ATOM 788 C CA . LYS A 1 99 ? -21.569 6.589 18.386 1.00 55.38 99 LYS A CA 1
ATOM 789 C C . LYS A 1 99 ? -21.727 7.391 19.683 1.00 55.38 99 LYS A C 1
ATOM 791 O O . LYS A 1 99 ? -22.478 7.002 20.570 1.00 55.38 99 LYS A O 1
ATOM 796 N N . LYS A 1 100 ? -20.966 8.466 19.843 1.00 50.81 100 LYS A N 1
ATOM 797 C CA . LYS A 1 100 ? -21.106 9.438 20.923 1.00 50.81 100 LYS A CA 1
ATOM 798 C C . LYS A 1 100 ? -21.125 10.823 20.305 1.00 50.81 100 LYS A C 1
ATOM 800 O O . LYS A 1 100 ? -20.082 11.446 20.160 1.00 50.81 100 LYS A O 1
ATOM 805 N N . ALA A 1 101 ? -22.329 11.238 19.924 1.00 45.72 101 ALA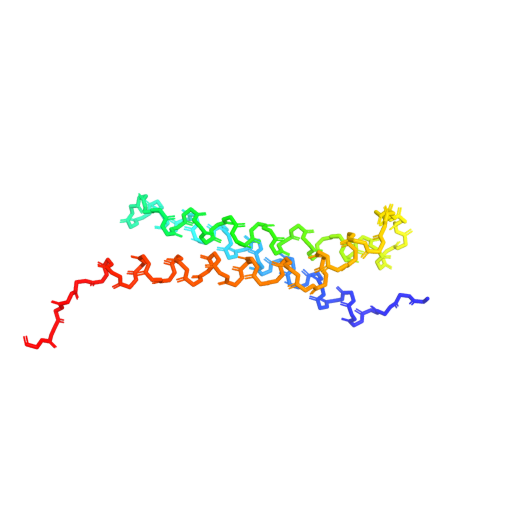 A N 1
ATOM 806 C CA . ALA A 1 101 ? -22.885 12.574 20.137 1.00 45.72 101 ALA A CA 1
ATOM 807 C C . ALA A 1 101 ? -24.200 12.686 19.348 1.00 45.72 101 ALA A C 1
ATOM 809 O O . ALA A 1 101 ? -24.219 13.183 18.225 1.00 45.72 101 ALA A O 1
ATOM 810 N N . ALA A 1 102 ? -25.281 12.171 19.928 1.00 40.16 102 ALA A N 1
ATOM 811 C CA . ALA A 1 102 ? -26.634 12.686 19.745 1.00 40.16 102 ALA A CA 1
ATOM 812 C C . ALA A 1 102 ? -27.404 12.369 21.027 1.00 40.16 102 ALA A C 1
ATOM 814 O O . ALA A 1 102 ? -27.369 11.182 21.429 1.00 40.16 102 ALA A O 1
#

Secondary structure (DSSP, 8-state):
---HHHHHHHHHHHHHHHHHHHHHHHHHHHH---HHHHHHHHHHHHHHHHHHHHHHHHTT-------HHHHHIIIIIHHHHHHHHHHHHHHHHHHHS-----

Sequence (102 aa):
MVDVVELGIHVTIVVFTFGAALFAYSMSRQVGRFRAWTLMIVGFLFLTERSFVVVLKELGVDITFGSDVLAFFDQDLFPLLVALIFLVAMFDLHRLFPKKAA

Foldseek 3Di:
DQDPVLLVVLVVLLVVLQVQLVVLVVVCVVVHPDPLSVLSNVLSVLSNVLSVVVNCVSVVNPPDPDDVVVVCCSPPVSVVVSVVSNVVSVVSVVVVPDPPDD

pLDDT: mean 76.53, std 9.95, range [40.16, 88.06]